Protein AF-A0A917WHZ2-F1 (afdb_monomer)

Structure (mmCIF, N/CA/C/O backbone):
data_AF-A0A917WHZ2-F1
#
_entry.id   AF-A0A917WHZ2-F1
#
loop_
_atom_site.group_PDB
_atom_site.id
_atom_site.type_symbol
_atom_site.label_atom_id
_atom_site.label_alt_id
_atom_site.label_comp_id
_atom_site.label_asym_id
_atom_site.label_entity_id
_atom_site.label_seq_id
_atom_site.pdbx_PDB_ins_code
_atom_site.Cartn_x
_atom_site.Cartn_y
_atom_site.Cartn_z
_atom_site.occupancy
_atom_site.B_iso_or_equiv
_atom_site.auth_seq_id
_atom_site.auth_comp_id
_atom_site.auth_asym_id
_atom_site.auth_atom_id
_atom_site.pdbx_PDB_model_num
ATOM 1 N N . MET A 1 1 ? -5.245 7.314 -7.587 1.00 77.56 1 MET A N 1
ATOM 2 C CA . MET A 1 1 ? -4.951 5.884 -7.803 1.00 77.56 1 MET A CA 1
ATOM 3 C C . MET A 1 1 ? -3.458 5.574 -7.792 1.00 77.56 1 MET A C 1
ATOM 5 O O . MET A 1 1 ? -3.055 5.012 -6.792 1.00 77.56 1 MET A O 1
ATOM 9 N N . ILE A 1 2 ? -2.623 5.964 -8.772 1.00 93.56 2 ILE A N 1
ATOM 10 C CA . ILE A 1 2 ? -1.147 5.827 -8.669 1.00 93.56 2 ILE A CA 1
ATOM 11 C C . ILE A 1 2 ? -0.449 7.137 -9.050 1.00 93.56 2 ILE A C 1
ATOM 13 O O . ILE A 1 2 ? -0.748 7.723 -10.092 1.00 93.56 2 ILE A O 1
ATOM 17 N N . ASP A 1 3 ? 0.463 7.590 -8.198 1.00 95.00 3 ASP A N 1
ATOM 18 C CA . ASP A 1 3 ? 1.400 8.678 -8.440 1.00 95.00 3 ASP A CA 1
ATOM 19 C C . ASP A 1 3 ? 2.674 8.137 -9.086 1.00 95.00 3 ASP A C 1
ATOM 21 O O . ASP A 1 3 ? 3.581 7.654 -8.413 1.00 95.00 3 ASP A O 1
ATOM 25 N N . TRP A 1 4 ? 2.729 8.176 -10.412 1.00 94.25 4 TRP A N 1
ATOM 26 C CA . TRP A 1 4 ? 3.874 7.647 -11.148 1.00 94.25 4 TRP A CA 1
ATOM 27 C C . TRP A 1 4 ? 5.117 8.531 -11.064 1.00 94.25 4 TRP A C 1
ATOM 29 O O . TRP A 1 4 ? 6.201 8.038 -11.368 1.00 94.25 4 TRP A O 1
ATOM 39 N N . ASP A 1 5 ? 4.980 9.790 -10.648 1.00 94.50 5 ASP A N 1
ATOM 40 C CA . ASP A 1 5 ? 6.128 10.680 -10.485 1.00 94.50 5 ASP A CA 1
ATOM 41 C C . ASP A 1 5 ? 6.969 10.217 -9.286 1.00 94.50 5 ASP A C 1
ATOM 43 O O . ASP A 1 5 ? 8.180 10.065 -9.418 1.00 94.50 5 ASP A O 1
ATOM 47 N N . ILE A 1 6 ? 6.323 9.820 -8.179 1.00 93.38 6 ILE A N 1
ATOM 48 C CA . ILE A 1 6 ? 6.988 9.192 -7.018 1.00 93.38 6 ILE A CA 1
ATOM 49 C C . ILE A 1 6 ? 7.745 7.922 -7.433 1.00 93.38 6 ILE A C 1
ATOM 51 O O . ILE A 1 6 ? 8.882 7.693 -7.026 1.00 93.38 6 ILE A O 1
ATOM 55 N N . VAL A 1 7 ? 7.130 7.093 -8.278 1.00 92.94 7 VAL A N 1
ATOM 56 C CA . VAL A 1 7 ? 7.737 5.844 -8.763 1.00 92.94 7 VAL A CA 1
ATOM 57 C C . VAL A 1 7 ? 8.945 6.127 -9.660 1.00 92.94 7 VAL A C 1
ATOM 59 O O . VAL A 1 7 ? 9.955 5.427 -9.578 1.00 92.94 7 VAL A O 1
ATOM 62 N N . ALA A 1 8 ? 8.859 7.154 -10.509 1.00 92.38 8 ALA A N 1
ATOM 63 C CA . ALA A 1 8 ? 9.960 7.584 -11.364 1.00 92.38 8 ALA A CA 1
ATOM 64 C C . ALA A 1 8 ? 11.123 8.166 -10.546 1.00 92.38 8 ALA A C 1
ATOM 66 O O . ALA A 1 8 ? 12.281 7.866 -10.837 1.00 92.38 8 ALA A O 1
ATOM 67 N N . GLU A 1 9 ? 10.829 8.944 -9.503 1.00 93.38 9 GLU A N 1
ATOM 68 C CA . GLU A 1 9 ? 11.830 9.448 -8.558 1.00 93.38 9 GLU A CA 1
ATOM 69 C C . GLU A 1 9 ? 12.523 8.303 -7.813 1.00 93.38 9 GLU A C 1
ATOM 71 O O . GLU A 1 9 ? 13.752 8.281 -7.731 1.00 93.38 9 GLU A O 1
ATOM 76 N N . LEU A 1 10 ? 11.759 7.312 -7.339 1.00 92.44 10 LEU A N 1
ATOM 77 C CA . LEU A 1 10 ? 12.310 6.125 -6.688 1.00 92.44 10 LEU A CA 1
ATOM 78 C C . LEU A 1 10 ? 13.229 5.345 -7.638 1.00 92.44 10 LEU A C 1
ATOM 80 O O . LEU A 1 10 ? 14.359 5.033 -7.268 1.00 92.44 10 LEU A O 1
ATOM 84 N N . MET A 1 11 ? 12.792 5.107 -8.879 1.00 91.94 11 MET A N 1
ATOM 85 C CA . MET A 1 11 ? 13.602 4.463 -9.920 1.00 91.94 11 MET A CA 1
ATOM 86 C C . MET A 1 11 ? 14.895 5.235 -10.210 1.00 91.94 11 MET A C 1
ATOM 88 O O . MET A 1 11 ? 15.955 4.629 -10.354 1.00 91.94 11 MET A O 1
ATOM 92 N N . ALA A 1 12 ? 14.829 6.566 -10.288 1.00 92.50 12 ALA A N 1
ATOM 93 C CA . ALA A 1 12 ? 16.004 7.405 -10.508 1.00 92.50 12 ALA A CA 1
ATOM 94 C C . ALA A 1 12 ? 16.985 7.360 -9.324 1.00 92.50 12 ALA A C 1
ATOM 96 O O . ALA A 1 12 ? 18.191 7.490 -9.529 1.00 92.50 12 ALA A O 1
ATOM 97 N N . ALA A 1 13 ? 16.476 7.174 -8.103 1.00 93.06 13 ALA A N 1
ATOM 98 C CA . ALA A 1 13 ? 17.280 7.117 -6.889 1.00 93.06 13 ALA A CA 1
ATOM 99 C C . ALA A 1 13 ? 17.972 5.761 -6.684 1.00 93.06 13 ALA A C 1
ATOM 101 O O . ALA A 1 13 ? 19.143 5.739 -6.305 1.00 93.06 13 ALA A O 1
ATOM 102 N N . VAL A 1 14 ? 17.267 4.645 -6.908 1.00 92.62 14 VAL A N 1
ATOM 103 C CA . VAL A 1 14 ? 17.802 3.296 -6.635 1.00 92.62 14 VAL A CA 1
ATOM 104 C C . VAL A 1 14 ? 18.394 2.622 -7.868 1.00 92.62 14 VAL A C 1
ATOM 106 O O . VAL A 1 14 ? 19.312 1.829 -7.724 1.00 92.62 14 VAL A O 1
ATOM 109 N N . GLY A 1 15 ? 17.928 2.971 -9.070 1.00 91.69 15 GLY A N 1
ATOM 110 C CA . GLY A 1 15 ? 18.355 2.355 -10.324 1.00 91.69 15 GLY A CA 1
ATOM 111 C C . GLY A 1 15 ? 17.568 1.089 -10.706 1.00 91.69 15 GLY A C 1
ATOM 112 O O . GLY A 1 15 ? 16.856 0.502 -9.891 1.00 91.69 15 GLY A O 1
ATOM 113 N N . PRO A 1 16 ? 17.670 0.648 -11.976 1.00 87.19 16 PRO A N 1
ATOM 114 C CA . PRO A 1 16 ? 16.884 -0.467 -12.512 1.00 87.19 16 PRO A CA 1
ATOM 115 C C . PRO A 1 16 ? 17.174 -1.822 -11.860 1.00 87.19 16 PRO A C 1
ATOM 117 O O . PRO A 1 16 ? 16.274 -2.660 -11.799 1.00 87.19 16 PRO A O 1
ATOM 120 N N . ALA A 1 17 ? 18.409 -2.061 -11.405 1.00 86.88 17 ALA A N 1
ATOM 121 C CA . ALA A 1 17 ? 18.791 -3.351 -10.834 1.00 86.88 17 ALA A CA 1
ATOM 122 C C . ALA A 1 17 ? 18.154 -3.557 -9.450 1.00 86.88 17 ALA A C 1
ATOM 124 O O . ALA A 1 17 ? 17.664 -4.644 -9.150 1.00 86.88 17 ALA A O 1
ATOM 125 N N . GLU A 1 18 ? 18.092 -2.494 -8.653 1.00 91.81 18 GLU A N 1
ATOM 126 C CA . GLU A 1 18 ? 17.560 -2.481 -7.295 1.00 91.81 18 GLU A CA 1
ATOM 127 C C . GLU A 1 18 ? 16.034 -2.305 -7.272 1.00 91.81 18 GLU A C 1
ATOM 129 O O . GLU A 1 18 ? 15.357 -2.867 -6.409 1.00 91.81 18 GLU A O 1
ATOM 134 N N . MET A 1 19 ? 15.459 -1.578 -8.238 1.00 91.62 19 MET A N 1
ATOM 135 C CA . MET A 1 19 ? 14.022 -1.269 -8.266 1.00 91.62 19 MET A CA 1
ATOM 136 C C . MET A 1 19 ? 13.136 -2.524 -8.246 1.00 91.62 19 MET A C 1
ATOM 138 O O . MET A 1 19 ? 12.072 -2.527 -7.630 1.00 91.62 19 MET A O 1
ATOM 142 N N . ALA A 1 20 ? 13.576 -3.603 -8.896 1.00 90.31 20 ALA A N 1
ATOM 143 C CA . ALA A 1 20 ? 12.851 -4.870 -8.946 1.00 90.31 20 ALA A CA 1
ATOM 144 C C . ALA A 1 20 ? 12.634 -5.478 -7.555 1.00 90.31 20 ALA A C 1
ATOM 146 O O . ALA A 1 20 ? 11.527 -5.899 -7.211 1.00 90.31 20 ALA A O 1
ATOM 147 N N . GLU A 1 21 ? 13.697 -5.506 -6.754 1.00 90.56 21 GLU A N 1
ATOM 148 C CA . GLU A 1 21 ? 13.665 -6.017 -5.388 1.00 90.56 21 GLU A CA 1
ATOM 149 C C . GLU A 1 21 ? 12.849 -5.090 -4.488 1.00 90.56 21 GLU A C 1
ATOM 151 O O . GLU A 1 21 ? 11.992 -5.566 -3.745 1.00 90.56 21 GLU A O 1
ATOM 156 N N . VAL A 1 22 ? 13.039 -3.773 -4.626 1.00 91.44 22 VAL A N 1
ATOM 157 C CA . VAL A 1 22 ? 12.298 -2.761 -3.860 1.00 91.44 22 VAL A CA 1
ATOM 158 C C . VAL A 1 22 ? 10.792 -2.896 -4.080 1.00 91.44 22 VAL A C 1
ATOM 160 O O . VAL A 1 22 ? 10.042 -2.944 -3.109 1.00 91.44 22 VAL A O 1
ATOM 163 N N . VAL A 1 23 ? 10.340 -2.997 -5.333 1.00 91.38 23 VAL A N 1
ATOM 164 C CA . VAL A 1 23 ? 8.917 -3.185 -5.652 1.00 91.38 23 VAL A CA 1
ATOM 165 C C . VAL A 1 23 ? 8.392 -4.498 -5.077 1.00 91.38 23 VAL A C 1
ATOM 167 O O . VAL A 1 23 ? 7.338 -4.495 -4.444 1.00 91.38 23 VAL A O 1
ATOM 170 N N . THR A 1 24 ? 9.122 -5.599 -5.265 1.00 90.50 24 THR A N 1
ATOM 171 C CA . THR A 1 24 ? 8.683 -6.931 -4.816 1.00 90.50 24 THR A CA 1
ATOM 172 C C . THR A 1 24 ? 8.527 -6.978 -3.300 1.00 90.50 24 THR A C 1
ATOM 174 O O . THR A 1 24 ? 7.445 -7.280 -2.804 1.00 90.50 24 THR A O 1
ATOM 177 N N . LEU A 1 25 ? 9.585 -6.615 -2.566 1.00 91.56 25 LEU A N 1
ATOM 178 C CA . LEU A 1 25 ? 9.596 -6.651 -1.105 1.00 91.56 25 LEU A CA 1
ATOM 179 C C . LEU A 1 25 ? 8.500 -5.757 -0.529 1.00 91.56 25 LEU A C 1
ATOM 181 O O . LEU A 1 25 ? 7.765 -6.147 0.373 1.00 91.56 25 LEU A O 1
ATOM 185 N N . PHE A 1 26 ? 8.351 -4.567 -1.101 1.00 91.88 26 PHE A N 1
ATOM 186 C CA . PHE A 1 26 ? 7.345 -3.624 -0.659 1.00 91.88 26 PHE A CA 1
ATOM 187 C C . PHE A 1 26 ? 5.914 -4.143 -0.877 1.00 91.88 26 PHE A C 1
ATOM 189 O O . PHE A 1 26 ? 5.055 -3.985 -0.000 1.00 91.88 26 PHE A O 1
ATOM 196 N N . LEU A 1 27 ? 5.633 -4.721 -2.052 1.00 92.94 27 LEU A N 1
ATOM 197 C CA . LEU A 1 27 ? 4.319 -5.284 -2.346 1.00 92.94 27 LEU A CA 1
ATOM 198 C C . LEU A 1 27 ? 4.020 -6.457 -1.413 1.00 92.94 27 LEU A C 1
ATOM 200 O O . LEU A 1 27 ? 2.941 -6.459 -0.830 1.00 92.94 27 LEU A O 1
ATOM 204 N N . ASP A 1 28 ? 4.977 -7.363 -1.199 1.00 93.94 28 ASP A N 1
ATOM 205 C CA . ASP A 1 28 ? 4.837 -8.511 -0.296 1.00 93.94 28 ASP A CA 1
ATOM 206 C C . ASP A 1 28 ? 4.568 -8.088 1.158 1.00 93.94 28 ASP A C 1
ATOM 208 O O . ASP A 1 28 ? 3.652 -8.614 1.806 1.00 93.94 28 ASP A O 1
ATOM 212 N N . ASP A 1 29 ? 5.316 -7.102 1.660 1.00 94.56 29 ASP A N 1
ATOM 213 C CA . ASP A 1 29 ? 5.156 -6.564 3.014 1.00 94.56 29 ASP A CA 1
ATOM 214 C C . ASP A 1 29 ? 3.796 -5.878 3.184 1.00 94.56 29 ASP A C 1
ATOM 216 O O . ASP A 1 29 ? 3.078 -6.107 4.165 1.00 94.56 29 ASP A O 1
ATOM 220 N N . THR A 1 30 ? 3.392 -5.071 2.200 1.00 95.19 30 THR A N 1
ATOM 221 C CA . THR A 1 30 ? 2.098 -4.379 2.244 1.00 95.19 30 THR A CA 1
ATOM 222 C C . THR A 1 30 ? 0.941 -5.371 2.110 1.00 95.19 30 THR A C 1
ATOM 224 O O . THR A 1 30 ? -0.048 -5.265 2.836 1.00 95.19 30 THR A O 1
ATOM 227 N N . ASP A 1 31 ? 1.078 -6.383 1.252 1.00 95.69 31 ASP A N 1
ATOM 228 C CA . ASP A 1 31 ? 0.136 -7.491 1.101 1.00 95.69 31 ASP A CA 1
ATOM 229 C C . ASP A 1 31 ? -0.051 -8.229 2.440 1.00 95.69 31 ASP A C 1
ATOM 231 O O . ASP A 1 31 ? -1.177 -8.536 2.847 1.00 95.69 31 ASP A O 1
ATOM 235 N N . ALA A 1 32 ? 1.043 -8.501 3.158 1.00 95.94 32 ALA A N 1
ATOM 236 C CA . ALA A 1 32 ? 1.001 -9.129 4.475 1.00 95.94 32 ALA A CA 1
ATOM 237 C C . ALA A 1 32 ? 0.314 -8.238 5.519 1.00 95.94 32 ALA A C 1
ATOM 239 O O . ALA A 1 32 ? -0.563 -8.721 6.242 1.00 95.94 32 ALA A O 1
ATOM 240 N N . ALA A 1 33 ? 0.643 -6.946 5.556 1.00 96.06 33 ALA A N 1
ATOM 241 C CA . ALA A 1 33 ? 0.036 -5.989 6.476 1.00 96.06 33 ALA A CA 1
ATOM 242 C C . ALA A 1 33 ? -1.476 -5.821 6.233 1.00 96.06 33 ALA A C 1
ATOM 244 O O . ALA A 1 33 ? -2.262 -5.844 7.179 1.00 96.06 33 ALA A O 1
ATOM 245 N N . VAL A 1 34 ? -1.918 -5.740 4.973 1.00 96.81 34 VAL A N 1
ATOM 246 C CA . VAL A 1 34 ? -3.348 -5.636 4.625 1.00 96.81 34 VAL A CA 1
ATOM 247 C C . VAL A 1 34 ? -4.114 -6.920 4.965 1.00 96.81 34 VAL A C 1
ATOM 249 O O . VAL A 1 34 ? -5.265 -6.854 5.410 1.00 96.81 34 VAL A O 1
ATOM 252 N N . ARG A 1 35 ? -3.492 -8.097 4.800 1.00 95.69 35 ARG A N 1
ATOM 253 C CA . ARG A 1 35 ? -4.078 -9.375 5.246 1.00 95.69 35 ARG A CA 1
ATOM 254 C C . ARG A 1 35 ? -4.216 -9.446 6.765 1.00 95.69 35 ARG A C 1
ATOM 256 O O . ARG A 1 35 ? -5.225 -9.957 7.247 1.00 95.69 35 ARG A O 1
ATOM 263 N N . ALA A 1 36 ? -3.222 -8.947 7.496 1.00 94.75 36 ALA A N 1
ATOM 264 C CA . ALA A 1 36 ? -3.206 -8.946 8.955 1.00 94.75 36 ALA A CA 1
ATOM 265 C C . ALA A 1 36 ? -4.114 -7.872 9.577 1.00 94.75 36 ALA A C 1
ATOM 267 O O . ALA A 1 36 ? -4.462 -8.002 10.748 1.00 94.75 36 ALA A O 1
ATOM 268 N N . LEU A 1 37 ? -4.519 -6.855 8.802 1.00 95.00 37 LEU A N 1
ATOM 269 C CA . LEU A 1 37 ? -5.333 -5.734 9.270 1.00 95.00 37 LEU A CA 1
ATOM 270 C C . LEU A 1 37 ? -6.595 -6.211 10.003 1.00 95.00 37 LEU A C 1
ATOM 272 O O . LEU A 1 37 ? -7.445 -6.891 9.412 1.00 95.00 37 LEU A O 1
ATOM 276 N N . ALA A 1 38 ? -6.726 -5.826 11.271 1.00 92.81 38 ALA A N 1
ATOM 277 C CA . ALA A 1 38 ? -7.812 -6.245 12.154 1.00 92.81 38 ALA A CA 1
ATOM 278 C C . ALA A 1 38 ? -8.325 -5.078 13.019 1.00 92.81 38 ALA A C 1
ATOM 280 O O . ALA A 1 38 ? -7.562 -4.169 13.344 1.00 92.81 38 ALA A O 1
ATOM 281 N N . PRO A 1 39 ? -9.614 -5.076 13.416 1.00 88.31 39 PRO A N 1
ATOM 282 C CA . PRO A 1 39 ? -10.191 -4.011 14.231 1.00 88.31 39 PRO A CA 1
ATOM 283 C C . PRO A 1 39 ? -9.852 -4.226 15.714 1.00 88.31 39 PRO A C 1
ATOM 285 O O . PRO A 1 39 ? -10.724 -4.541 16.526 1.00 88.31 39 PRO A O 1
ATOM 288 N N . ASP A 1 40 ? -8.572 -4.111 16.057 1.00 89.00 40 ASP A N 1
ATOM 289 C CA . ASP A 1 40 ? -8.049 -4.275 17.413 1.00 89.00 40 ASP A CA 1
ATOM 290 C C . ASP A 1 40 ? -7.478 -2.961 17.983 1.00 89.00 40 ASP A C 1
ATOM 292 O O . ASP A 1 40 ? -7.715 -1.872 17.457 1.00 89.00 40 ASP A O 1
ATOM 296 N N . ARG A 1 41 ? -6.776 -3.050 19.120 1.00 80.56 41 ARG A N 1
ATOM 297 C CA . ARG A 1 41 ? -6.239 -1.877 19.831 1.00 80.56 41 ARG A CA 1
ATOM 298 C C . ARG A 1 41 ? -5.111 -1.181 19.071 1.00 80.56 41 ARG A C 1
ATOM 300 O O . ARG A 1 41 ? -4.875 -0.005 19.325 1.00 80.56 41 ARG A O 1
ATOM 307 N N . ASP A 1 42 ? -4.464 -1.884 18.150 1.00 92.56 42 ASP A N 1
ATOM 308 C CA . ASP A 1 42 ? -3.318 -1.391 17.393 1.00 92.56 42 ASP A CA 1
ATOM 309 C C . ASP A 1 42 ? -3.730 -0.915 15.994 1.00 92.56 42 ASP A C 1
ATOM 311 O O . ASP A 1 42 ? -2.871 -0.575 15.182 1.00 92.56 42 ASP A O 1
ATOM 315 N N . LEU A 1 43 ? -5.036 -0.848 15.700 1.00 94.75 43 LEU A N 1
ATOM 316 C CA . LEU A 1 43 ? -5.559 -0.447 14.395 1.00 94.75 43 LEU A CA 1
ATOM 317 C C . LEU A 1 43 ? -4.997 0.904 13.922 1.00 94.75 43 LEU A C 1
ATOM 319 O O . LEU A 1 43 ? -4.650 1.035 12.753 1.00 94.75 43 LEU A O 1
ATOM 323 N N . GLU A 1 44 ? -4.858 1.896 14.807 1.00 96.12 44 GLU A N 1
ATOM 324 C CA . GLU A 1 44 ? -4.230 3.182 14.461 1.00 96.12 44 GLU A CA 1
ATOM 325 C C . GLU A 1 44 ? -2.791 2.990 13.956 1.00 96.12 44 GLU A C 1
ATOM 327 O O . GLU A 1 44 ? -2.434 3.508 12.901 1.00 96.12 44 GLU A O 1
ATOM 332 N N . ALA A 1 45 ? -1.982 2.189 14.656 1.00 95.50 45 ALA A N 1
ATOM 333 C CA . ALA A 1 45 ? -0.601 1.910 14.270 1.00 95.50 45 ALA A CA 1
ATOM 334 C C . ALA A 1 45 ? -0.515 1.082 12.975 1.00 95.50 45 ALA A C 1
ATOM 336 O O . ALA A 1 45 ? 0.336 1.349 12.124 1.00 95.50 45 ALA A O 1
ATOM 337 N N . GLN A 1 46 ? -1.422 0.118 12.788 1.00 96.12 46 GLN A N 1
ATOM 338 C CA . GLN A 1 46 ? -1.532 -0.655 11.547 1.00 96.12 46 GLN A CA 1
ATOM 339 C C . GLN A 1 46 ? -1.847 0.265 10.356 1.00 96.12 46 GLN A C 1
ATOM 341 O O . GLN A 1 46 ? -1.218 0.165 9.302 1.00 96.12 46 GLN A O 1
ATOM 346 N N . LEU A 1 47 ? -2.774 1.210 10.530 1.00 97.50 47 LEU A N 1
ATOM 347 C CA . LEU A 1 47 ? -3.139 2.188 9.503 1.00 97.50 47 LEU A CA 1
ATOM 348 C C . LEU A 1 47 ? -2.026 3.207 9.251 1.00 97.50 47 LEU A C 1
ATOM 350 O O . LEU A 1 47 ? -1.795 3.566 8.099 1.00 97.50 47 LEU A O 1
ATOM 354 N N . HIS A 1 48 ? -1.298 3.623 10.289 1.00 96.81 48 HIS A N 1
ATOM 355 C CA . HIS A 1 48 ? -0.121 4.480 10.156 1.00 96.81 48 HIS A CA 1
ATOM 356 C C . HIS A 1 48 ? 0.957 3.830 9.284 1.00 96.81 48 HIS A C 1
ATOM 358 O O . HIS A 1 48 ? 1.501 4.471 8.381 1.00 96.81 48 HIS A O 1
ATOM 364 N N . TYR A 1 49 ? 1.235 2.546 9.522 1.00 95.88 49 TYR A N 1
ATOM 365 C CA . TYR A 1 49 ? 2.160 1.771 8.701 1.00 95.88 49 TYR A CA 1
ATOM 366 C C . TYR A 1 49 ? 1.683 1.706 7.243 1.00 95.88 49 TYR A C 1
ATOM 368 O O . TYR A 1 49 ? 2.422 2.095 6.341 1.00 95.88 49 TYR A O 1
ATOM 376 N N . LEU A 1 50 ? 0.423 1.317 7.009 1.00 96.81 50 LEU A N 1
ATOM 377 C CA . LEU A 1 50 ? -0.152 1.225 5.660 1.00 96.81 50 LEU A CA 1
ATOM 378 C C . LEU A 1 50 ? -0.175 2.575 4.925 1.00 96.81 50 LEU A C 1
ATOM 380 O O . LEU A 1 50 ? 0.039 2.618 3.714 1.00 96.81 50 LEU A O 1
ATOM 384 N N . LYS A 1 51 ? -0.379 3.681 5.646 1.00 96.38 51 LYS A N 1
ATOM 385 C CA . LYS A 1 51 ? -0.269 5.050 5.125 1.00 96.38 51 LYS A CA 1
ATOM 386 C C . LYS A 1 51 ? 1.159 5.361 4.664 1.00 96.38 51 LYS A C 1
ATOM 388 O O . LYS A 1 51 ? 1.352 5.898 3.571 1.00 96.38 51 LYS A O 1
ATOM 393 N N . GLY A 1 52 ? 2.156 5.015 5.481 1.00 94.44 52 GLY A N 1
ATOM 394 C CA . GLY A 1 52 ? 3.572 5.150 5.133 1.00 94.44 52 GLY A CA 1
ATOM 395 C C . GLY A 1 52 ? 3.906 4.366 3.868 1.00 94.44 52 GLY A C 1
ATOM 396 O O . GLY A 1 52 ? 4.418 4.940 2.909 1.00 94.44 52 GLY A O 1
ATOM 397 N N . SER A 1 53 ? 3.483 3.102 3.820 1.00 92.50 53 SER A N 1
ATOM 398 C CA . SER A 1 53 ? 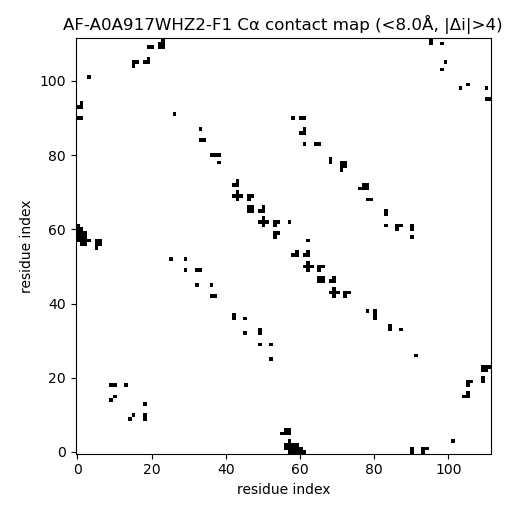3.589 2.262 2.631 1.00 92.50 53 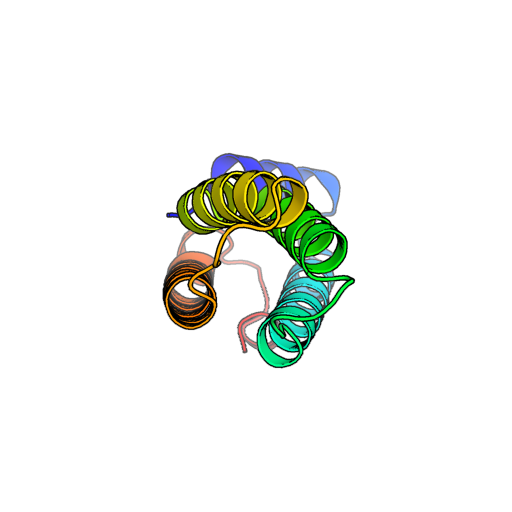SER A CA 1
ATOM 399 C C . SER A 1 53 ? 2.951 2.944 1.409 1.00 92.50 53 SER A C 1
ATOM 401 O O . SER A 1 53 ? 3.615 3.190 0.399 1.00 92.50 53 SER A O 1
ATOM 403 N N . ALA A 1 54 ? 1.677 3.326 1.490 1.00 94.31 54 ALA A N 1
ATOM 404 C CA . ALA A 1 54 ? 0.967 3.942 0.370 1.00 94.31 54 ALA A CA 1
ATOM 405 C C . ALA A 1 54 ? 1.673 5.197 -0.176 1.00 94.31 54 ALA A C 1
ATOM 407 O O . ALA A 1 54 ? 1.639 5.442 -1.382 1.00 94.31 54 ALA A O 1
ATOM 408 N N . THR A 1 55 ? 2.343 5.959 0.692 1.00 92.56 55 THR A N 1
ATOM 409 C CA . THR A 1 55 ? 3.136 7.134 0.306 1.00 92.56 55 THR A CA 1
ATOM 410 C C . THR A 1 55 ? 4.331 6.747 -0.565 1.00 92.56 55 THR A C 1
ATOM 412 O O . THR A 1 55 ? 4.539 7.358 -1.610 1.00 92.56 55 THR A O 1
ATOM 415 N N . THR A 1 56 ? 5.086 5.714 -0.181 1.00 88.62 56 THR A N 1
ATOM 416 C CA . THR A 1 56 ? 6.315 5.295 -0.876 1.00 88.62 56 THR A CA 1
ATOM 417 C C . THR A 1 56 ? 6.070 4.829 -2.311 1.00 88.62 56 THR A C 1
ATOM 419 O O . THR A 1 56 ? 6.880 5.121 -3.182 1.00 88.62 56 THR A O 1
ATOM 422 N N . MET A 1 57 ? 4.955 4.140 -2.577 1.00 90.88 57 MET A N 1
ATOM 423 C CA . MET A 1 57 ? 4.614 3.654 -3.928 1.00 90.88 57 MET A CA 1
ATOM 424 C C . MET A 1 57 ? 3.580 4.519 -4.656 1.00 90.88 57 MET A C 1
ATOM 426 O O . MET A 1 57 ? 3.077 4.144 -5.717 1.00 90.88 57 MET A O 1
ATOM 430 N N . GLY A 1 58 ? 3.229 5.675 -4.091 1.00 94.00 58 GLY A N 1
ATOM 431 C CA . GLY A 1 58 ? 2.306 6.609 -4.722 1.00 94.00 58 GLY A CA 1
ATOM 432 C C . GLY A 1 58 ? 0.858 6.118 -4.804 1.00 94.00 58 GLY A C 1
ATOM 433 O O . GLY A 1 58 ? 0.120 6.548 -5.689 1.00 94.00 58 GLY A O 1
ATOM 434 N N . PHE A 1 59 ? 0.397 5.237 -3.915 1.00 96.19 59 PHE A N 1
ATOM 435 C CA . PHE A 1 59 ? -0.978 4.715 -3.919 1.00 96.19 59 PHE A CA 1
ATOM 436 C C . PHE A 1 59 ? -1.970 5.756 -3.375 1.00 96.19 59 PHE A C 1
ATOM 438 O O . PHE A 1 59 ? -2.576 5.549 -2.328 1.00 96.19 59 PHE A O 1
ATOM 445 N N . ARG A 1 60 ? -2.143 6.889 -4.074 1.00 95.56 60 ARG A N 1
ATOM 446 C CA . ARG A 1 60 ? -2.859 8.090 -3.585 1.00 95.56 60 ARG A CA 1
ATOM 447 C C . ARG A 1 60 ? -4.223 7.790 -2.948 1.00 95.56 60 ARG A C 1
ATOM 449 O O . ARG A 1 60 ? -4.501 8.250 -1.851 1.00 95.56 60 ARG A O 1
ATOM 456 N N . ASP A 1 61 ? -5.046 6.958 -3.586 1.00 95.00 61 ASP A N 1
ATOM 457 C CA . ASP A 1 61 ? -6.398 6.684 -3.070 1.00 95.00 61 ASP A CA 1
ATOM 458 C C . ASP A 1 61 ? -6.350 5.798 -1.815 1.00 95.00 61 ASP A C 1
ATOM 460 O O . ASP A 1 61 ? -7.177 5.922 -0.911 1.00 95.00 61 ASP A O 1
ATOM 464 N N . PHE A 1 62 ? -5.370 4.893 -1.746 1.00 97.38 62 PHE A N 1
ATOM 465 C CA . PHE A 1 62 ? -5.140 4.068 -0.567 1.00 97.38 62 PHE A CA 1
ATOM 466 C C . PHE A 1 62 ? -4.528 4.890 0.573 1.00 97.38 62 PHE A C 1
ATOM 468 O O . PHE A 1 62 ? -4.924 4.710 1.722 1.00 97.38 62 PHE A O 1
ATOM 475 N N . LEU A 1 63 ? -3.642 5.839 0.256 1.00 97.06 63 LEU A N 1
ATOM 476 C CA . LEU A 1 63 ? -3.071 6.806 1.191 1.00 97.06 63 LEU A CA 1
ATOM 477 C C . LEU A 1 63 ? -4.163 7.650 1.861 1.00 97.06 63 LEU A C 1
ATOM 479 O O . LEU A 1 63 ? -4.205 7.735 3.091 1.00 97.06 63 LEU A O 1
ATOM 483 N N . ASP A 1 64 ? -5.068 8.230 1.073 1.00 96.81 64 ASP A N 1
ATOM 484 C CA . ASP A 1 64 ? -6.168 9.057 1.584 1.00 96.81 64 ASP A CA 1
ATOM 485 C C . ASP A 1 64 ? -7.107 8.247 2.488 1.00 96.81 64 ASP A C 1
ATOM 487 O O . ASP A 1 64 ? -7.531 8.708 3.558 1.00 96.81 64 ASP A O 1
ATOM 491 N N . LEU A 1 65 ? -7.398 7.005 2.088 1.00 97.38 65 LEU A N 1
ATOM 492 C CA . LEU A 1 65 ? -8.247 6.110 2.863 1.00 97.38 65 LEU A CA 1
ATOM 493 C C . LEU A 1 65 ? -7.575 5.679 4.175 1.00 97.38 65 LEU A C 1
ATOM 495 O O . LEU A 1 65 ? -8.225 5.727 5.218 1.00 97.38 65 LEU A O 1
ATOM 499 N N . CYS A 1 66 ? -6.284 5.330 4.151 1.00 97.56 66 CYS A N 1
ATOM 500 C CA . CYS A 1 66 ? -5.514 5.019 5.360 1.00 97.56 66 CYS A CA 1
ATOM 501 C C . CYS A 1 66 ? -5.444 6.223 6.301 1.00 97.56 66 CYS A C 1
ATOM 503 O O . CYS A 1 66 ? -5.660 6.063 7.496 1.00 97.56 66 CYS A O 1
ATOM 505 N N . SER A 1 67 ? -5.226 7.430 5.771 1.00 97.12 67 SER A N 1
ATOM 506 C CA . SER A 1 67 ? -5.171 8.667 6.564 1.00 97.12 67 SER A CA 1
ATOM 507 C C . SER A 1 67 ? -6.508 8.960 7.252 1.00 97.12 67 SER A C 1
ATOM 509 O O . SER A 1 67 ? -6.559 9.282 8.438 1.00 97.12 67 SER A O 1
ATOM 511 N N . THR A 1 68 ? -7.618 8.800 6.526 1.00 97.56 68 THR A N 1
ATOM 512 C CA . THR A 1 68 ? -8.966 8.984 7.087 1.00 97.56 68 THR A CA 1
ATOM 513 C C . THR A 1 68 ? -9.273 7.932 8.153 1.00 97.56 68 THR A C 1
ATOM 515 O O . THR A 1 68 ? -9.812 8.256 9.215 1.00 97.56 68 THR A O 1
ATOM 518 N N . ALA A 1 69 ? -8.925 6.675 7.879 1.00 97.12 69 ALA A N 1
ATOM 519 C CA . ALA A 1 69 ? -9.133 5.563 8.792 1.00 97.12 69 ALA A CA 1
ATOM 520 C C . ALA A 1 69 ? -8.279 5.691 10.062 1.00 97.12 69 ALA A C 1
ATOM 522 O O . ALA A 1 69 ? -8.777 5.408 11.146 1.00 97.12 69 ALA A O 1
ATOM 523 N N . GLU A 1 70 ? -7.030 6.148 9.952 1.00 97.56 70 GLU A N 1
ATOM 524 C CA . GLU A 1 70 ? -6.116 6.372 11.081 1.00 97.56 70 GLU A CA 1
ATOM 525 C C . GLU A 1 70 ? -6.716 7.396 12.059 1.00 97.56 70 GLU A C 1
ATOM 527 O O . GLU A 1 70 ? -6.832 7.126 13.253 1.00 97.56 70 GLU A O 1
ATOM 532 N N . ILE A 1 71 ? -7.223 8.524 11.545 1.00 96.62 71 ILE A N 1
ATOM 533 C CA . ILE A 1 71 ? -7.919 9.549 12.346 1.00 96.62 71 ILE A CA 1
ATOM 534 C C . ILE A 1 71 ? -9.244 9.021 12.925 1.00 96.62 71 ILE A C 1
ATOM 536 O O . ILE A 1 71 ? -9.722 9.465 13.972 1.00 96.62 71 ILE A O 1
ATOM 540 N N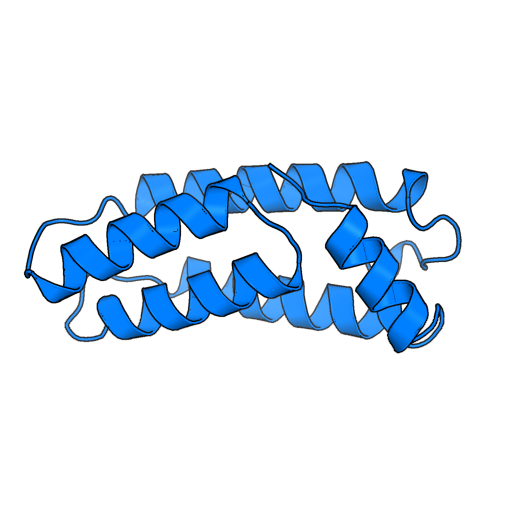 . ALA A 1 72 ? -9.924 8.110 12.230 1.00 95.75 72 ALA A N 1
ATOM 541 C CA . ALA A 1 72 ? -11.118 7.471 12.771 1.00 95.75 72 ALA A CA 1
ATOM 542 C C . ALA A 1 72 ? -10.766 6.538 13.940 1.00 95.75 72 ALA A C 1
ATOM 544 O O . ALA A 1 72 ? -11.396 6.646 14.996 1.00 95.75 72 ALA A O 1
ATOM 545 N N . ALA A 1 73 ? -9.737 5.705 13.776 1.00 95.56 73 ALA A N 1
ATOM 546 C CA . ALA A 1 73 ? -9.246 4.769 14.780 1.00 95.56 73 ALA A CA 1
ATOM 547 C C . ALA A 1 73 ? -8.744 5.484 16.044 1.00 95.56 73 ALA A C 1
ATOM 549 O O . ALA A 1 73 ? -9.138 5.092 17.143 1.00 95.56 73 ALA A O 1
ATOM 550 N N . SER A 1 74 ? -7.992 6.583 15.906 1.00 94.81 74 SER A N 1
ATOM 551 C CA . SER A 1 74 ? -7.492 7.364 17.053 1.00 94.81 74 SER A CA 1
ATOM 552 C C . SER A 1 74 ? -8.610 7.986 17.899 1.00 94.81 74 SER A C 1
ATOM 554 O O . SER A 1 74 ? -8.446 8.260 19.087 1.00 94.81 74 SER A O 1
ATOM 556 N N . HIS A 1 75 ? -9.791 8.178 17.306 1.00 95.00 75 HIS A N 1
ATOM 557 C CA . HIS A 1 75 ? -10.994 8.657 17.990 1.00 95.00 75 HIS A CA 1
ATOM 558 C C . HIS A 1 75 ? -11.923 7.514 18.444 1.00 95.00 75 HIS A C 1
ATOM 560 O O . HIS A 1 75 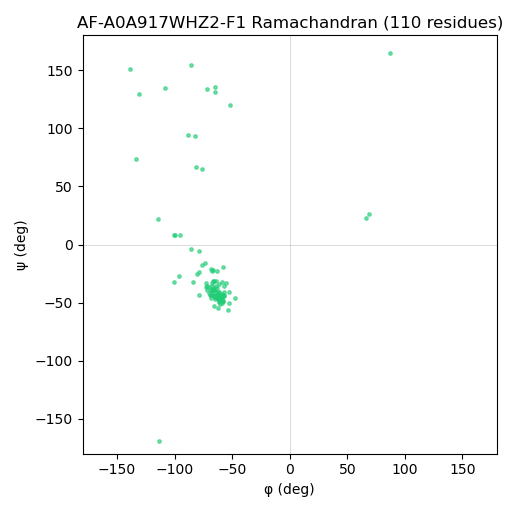? -13.059 7.773 18.844 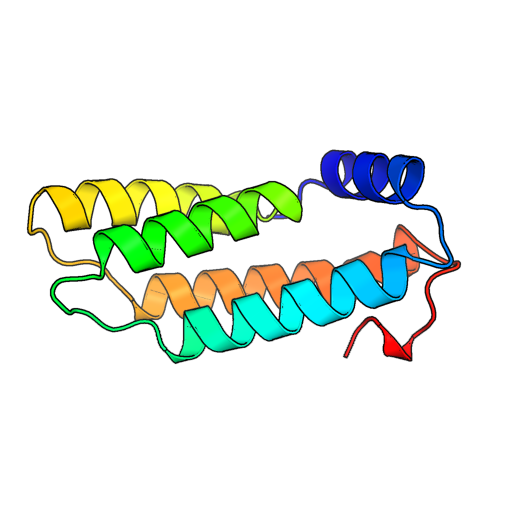1.00 95.00 75 HIS A O 1
ATOM 566 N N . GLY A 1 76 ? -11.491 6.252 18.342 1.00 92.62 76 GLY A N 1
ATOM 567 C CA . GLY A 1 76 ? -12.294 5.077 18.693 1.00 92.62 76 GLY A CA 1
ATOM 568 C C . GLY A 1 76 ? -13.516 4.863 17.793 1.00 92.62 76 GLY A C 1
ATOM 569 O O . GLY A 1 76 ? -14.492 4.240 18.216 1.00 92.62 76 GLY A O 1
ATOM 570 N N . ARG A 1 77 ? -13.510 5.410 16.570 1.00 94.19 77 ARG A N 1
ATOM 571 C CA . ARG A 1 77 ? -14.600 5.239 15.599 1.00 94.19 77 ARG A CA 1
ATOM 572 C C . ARG A 1 77 ? -14.410 3.958 14.794 1.00 94.19 77 ARG A C 1
ATOM 574 O O . ARG A 1 77 ? -13.297 3.483 14.599 1.00 94.19 77 ARG A O 1
ATOM 581 N N . VAL A 1 78 ? -15.524 3.425 14.295 1.00 92.88 78 VAL A N 1
ATOM 582 C CA . VAL A 1 78 ? -15.525 2.241 13.430 1.00 92.88 78 VAL A CA 1
ATOM 583 C C . VAL A 1 78 ? -14.818 2.563 12.114 1.00 92.88 78 VAL A C 1
ATOM 585 O O . VAL A 1 78 ? -15.124 3.565 11.468 1.00 92.88 78 VAL A O 1
ATOM 588 N N . VAL A 1 79 ? -13.897 1.686 11.722 1.00 96.50 79 VAL A N 1
ATOM 589 C CA . VAL A 1 79 ? -13.178 1.729 10.447 1.00 96.50 79 VAL A CA 1
ATOM 590 C C . VAL A 1 79 ? -13.678 0.597 9.561 1.00 96.50 79 VAL A C 1
ATOM 592 O O . VAL A 1 79 ? -13.797 -0.544 10.007 1.00 96.50 79 VAL A O 1
ATOM 595 N N . ASP A 1 80 ? -13.938 0.910 8.296 1.00 96.12 80 ASP A N 1
ATOM 596 C CA . ASP A 1 80 ? -14.293 -0.082 7.286 1.00 96.12 80 ASP A CA 1
ATOM 597 C C . ASP A 1 80 ? -13.024 -0.747 6.723 1.00 96.12 80 ASP A C 1
ATOM 599 O O . ASP A 1 80 ? -12.367 -0.247 5.805 1.00 96.12 80 ASP A O 1
ATOM 603 N N . ILE A 1 81 ? -12.654 -1.877 7.325 1.00 95.94 81 ILE A N 1
ATOM 604 C CA . ILE A 1 81 ? -11.473 -2.661 6.938 1.00 95.94 81 ILE A CA 1
ATOM 605 C C . ILE A 1 81 ? -11.647 -3.296 5.556 1.00 95.94 81 ILE A C 1
ATOM 607 O O . ILE A 1 81 ? -10.676 -3.416 4.805 1.00 95.94 81 ILE A O 1
ATOM 611 N N . ASP A 1 82 ? -12.867 -3.675 5.183 1.00 97.00 82 ASP A N 1
ATOM 612 C CA . ASP A 1 82 ? -13.117 -4.294 3.884 1.00 97.00 82 ASP A CA 1
ATOM 613 C C . ASP A 1 82 ? -12.994 -3.263 2.756 1.00 97.00 82 ASP A C 1
ATOM 615 O O . ASP A 1 82 ? -12.418 -3.565 1.706 1.00 97.00 82 ASP A O 1
ATOM 619 N N . ALA A 1 83 ? -13.408 -2.013 2.994 1.00 96.81 83 ALA A N 1
ATOM 620 C CA . ALA A 1 83 ? -13.142 -0.907 2.077 1.00 96.81 83 ALA A CA 1
ATOM 621 C C . ALA A 1 83 ? -11.636 -0.650 1.893 1.00 96.81 83 ALA A C 1
ATOM 623 O O . ALA A 1 83 ? -11.192 -0.440 0.759 1.00 96.81 83 ALA A O 1
ATOM 624 N N . LEU A 1 84 ? -10.840 -0.713 2.969 1.00 97.50 84 LEU A N 1
ATOM 625 C CA . LEU A 1 84 ? -9.375 -0.594 2.908 1.00 97.50 84 LEU A CA 1
ATOM 626 C C . LEU A 1 84 ? -8.749 -1.712 2.074 1.00 97.50 84 LEU A C 1
ATOM 628 O O . LEU A 1 84 ? -7.989 -1.431 1.145 1.00 97.50 84 LEU A O 1
ATOM 632 N N . ARG A 1 85 ? -9.123 -2.968 2.340 1.00 97.88 85 ARG A N 1
ATOM 633 C CA . ARG A 1 85 ? -8.656 -4.137 1.577 1.00 97.88 85 ARG A CA 1
ATOM 634 C C . ARG A 1 85 ? -9.021 -4.031 0.100 1.00 97.88 85 ARG A C 1
ATOM 636 O O . ARG A 1 85 ? -8.174 -4.248 -0.764 1.00 97.88 85 ARG A O 1
ATOM 643 N N . ALA A 1 86 ? -10.260 -3.646 -0.205 1.00 97.88 86 ALA A N 1
ATOM 644 C 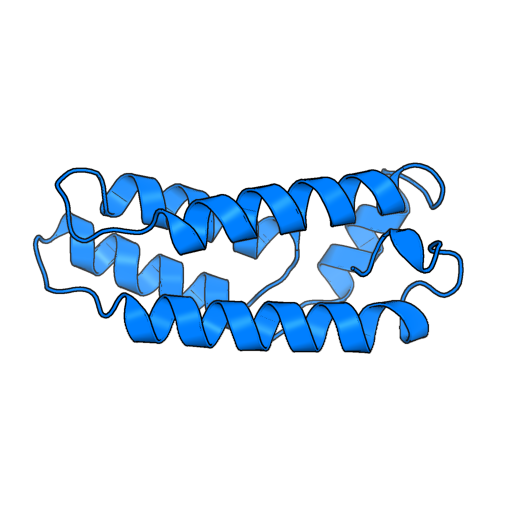CA . ALA A 1 86 ? -10.717 -3.474 -1.579 1.00 97.88 86 ALA A CA 1
ATOM 645 C C . ALA A 1 86 ? -9.988 -2.324 -2.295 1.00 97.88 86 ALA A C 1
ATOM 647 O O . ALA A 1 86 ? -9.672 -2.438 -3.480 1.00 97.88 86 ALA A O 1
ATOM 648 N N . CYS A 1 87 ? -9.718 -1.214 -1.600 1.00 97.75 87 CYS A N 1
ATOM 649 C CA . CYS A 1 87 ? -8.965 -0.088 -2.153 1.00 97.75 87 CYS A CA 1
ATOM 650 C C . CYS A 1 87 ? -7.512 -0.466 -2.457 1.00 97.75 87 CYS A C 1
ATOM 652 O O . CYS A 1 87 ? -7.014 -0.175 -3.550 1.00 97.75 87 CYS A O 1
ATOM 654 N N . TYR A 1 88 ? -6.863 -1.176 -1.533 1.00 97.56 88 TYR A N 1
ATOM 655 C CA . TYR A 1 88 ? -5.517 -1.689 -1.740 1.00 97.56 88 TYR A CA 1
ATOM 656 C C . TYR A 1 88 ? -5.454 -2.659 -2.922 1.00 97.56 88 TYR A C 1
ATOM 658 O O . TYR A 1 88 ? -4.634 -2.466 -3.813 1.00 97.56 88 TYR A O 1
ATOM 666 N N . ALA A 1 89 ? -6.366 -3.636 -2.998 1.00 96.94 89 ALA A N 1
ATOM 667 C CA . ALA A 1 89 ? -6.390 -4.608 -4.092 1.00 96.94 89 ALA A CA 1
ATOM 668 C C . ALA A 1 89 ? -6.497 -3.934 -5.473 1.00 96.94 89 ALA A C 1
ATOM 670 O O . ALA A 1 89 ? -5.791 -4.315 -6.407 1.00 96.94 89 ALA A O 1
ATOM 671 N N . ARG A 1 90 ? -7.328 -2.887 -5.599 1.00 97.31 90 ARG A N 1
ATOM 672 C CA . ARG A 1 90 ? -7.419 -2.089 -6.835 1.00 97.31 90 ARG A CA 1
ATOM 673 C C . ARG A 1 90 ? -6.144 -1.295 -7.113 1.00 97.31 90 ARG A C 1
ATOM 675 O O . ARG A 1 90 ? -5.700 -1.265 -8.255 1.00 97.31 90 ARG A O 1
ATOM 682 N N . SER A 1 91 ? -5.561 -0.670 -6.089 1.00 96.31 91 SER A N 1
ATOM 683 C CA . SER A 1 91 ? -4.306 0.087 -6.219 1.00 96.31 91 SER A CA 1
ATOM 684 C C . SER A 1 91 ? -3.156 -0.821 -6.665 1.00 96.31 91 SER A C 1
ATOM 686 O O . SER A 1 91 ? -2.479 -0.508 -7.639 1.00 96.31 91 SER A O 1
ATOM 688 N N . ARG A 1 92 ? -3.001 -1.992 -6.034 1.00 95.44 92 ARG A N 1
ATOM 689 C CA . ARG A 1 92 ? -2.011 -3.015 -6.399 1.00 95.44 92 ARG A CA 1
ATOM 690 C C . ARG A 1 92 ? -2.198 -3.480 -7.840 1.00 95.44 92 ARG A C 1
ATOM 692 O O . ARG A 1 92 ? -1.232 -3.498 -8.593 1.00 95.44 92 ARG A O 1
ATOM 699 N N . ALA A 1 93 ? -3.427 -3.815 -8.239 1.00 95.06 93 ALA A N 1
ATOM 700 C CA . ALA A 1 93 ? -3.714 -4.241 -9.608 1.00 95.06 93 ALA A CA 1
ATOM 701 C C . ALA A 1 93 ? -3.345 -3.155 -10.634 1.00 95.06 93 ALA A C 1
ATOM 703 O O . ALA A 1 93 ? -2.639 -3.445 -11.595 1.00 95.06 93 ALA A O 1
ATOM 704 N N . ALA A 1 94 ? -3.742 -1.902 -10.390 1.00 94.88 94 ALA A N 1
ATOM 705 C CA . ALA A 1 94 ? -3.413 -0.776 -11.265 1.00 94.88 94 ALA A CA 1
ATOM 706 C C . ALA A 1 94 ? -1.901 -0.490 -11.330 1.00 94.88 94 ALA A C 1
ATOM 708 O O . ALA A 1 94 ? -1.384 -0.109 -12.380 1.00 94.88 94 ALA A O 1
ATOM 709 N N . PHE A 1 95 ? -1.186 -0.675 -10.218 1.00 94.31 95 PHE A N 1
ATOM 710 C CA . PHE A 1 95 ? 0.267 -0.539 -10.167 1.00 94.31 95 PHE A CA 1
ATOM 711 C C . PHE A 1 95 ? 0.954 -1.614 -11.014 1.00 94.31 95 PHE A C 1
ATOM 713 O O . PHE A 1 95 ? 1.714 -1.294 -11.922 1.00 94.31 95 PHE A O 1
ATOM 720 N N . VAL A 1 96 ? 0.622 -2.883 -10.775 1.00 92.81 96 VAL A N 1
ATOM 721 C CA . VAL A 1 96 ? 1.144 -4.047 -11.507 1.00 92.81 96 VAL A CA 1
ATOM 722 C C . VAL A 1 96 ? 0.867 -3.933 -13.009 1.00 92.81 96 VAL A C 1
ATOM 724 O O . VAL A 1 96 ? 1.765 -4.149 -13.818 1.00 92.81 96 VAL A O 1
ATOM 727 N N . GLU A 1 97 ? -0.348 -3.536 -13.394 1.00 93.12 97 GLU A N 1
ATOM 728 C CA . GLU A 1 97 ? -0.731 -3.337 -14.7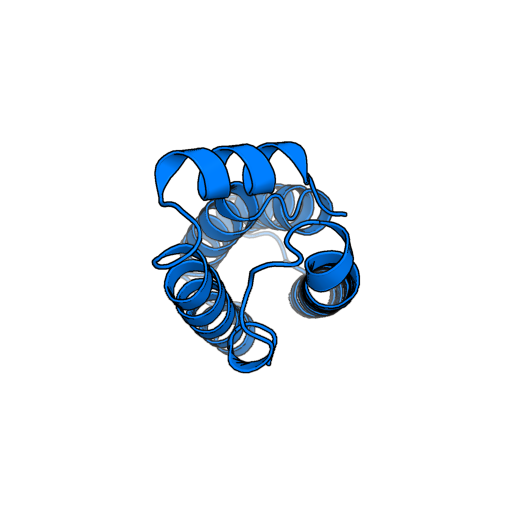97 1.00 93.12 97 GLU A CA 1
ATOM 729 C C . GLU A 1 97 ? 0.035 -2.177 -15.456 1.00 93.12 97 GLU A C 1
ATOM 731 O O . GLU A 1 97 ? 0.412 -2.259 -16.626 1.00 93.12 97 GLU A O 1
ATOM 736 N N . GLY A 1 98 ? 0.291 -1.097 -14.713 1.00 92.81 98 GLY A N 1
ATOM 737 C CA . GLY A 1 98 ? 0.984 0.083 -15.227 1.00 92.81 98 GLY A CA 1
ATOM 738 C C . GLY A 1 98 ? 2.508 -0.043 -15.287 1.00 92.81 98 GLY A C 1
ATOM 739 O O . GLY A 1 98 ? 3.131 0.628 -16.113 1.00 92.81 98 GLY A O 1
ATOM 740 N N . LEU A 1 99 ? 3.115 -0.900 -14.458 1.00 90.44 99 LEU A N 1
ATOM 741 C CA . LEU A 1 99 ? 4.571 -1.040 -14.339 1.00 90.44 99 LEU A CA 1
ATOM 742 C C . LEU A 1 99 ? 5.282 -1.278 -15.684 1.00 90.44 99 LEU A C 1
ATOM 744 O O . LEU A 1 99 ? 6.198 -0.512 -15.979 1.00 90.44 99 LEU A O 1
ATOM 748 N N . PRO A 1 100 ? 4.867 -2.230 -16.547 1.00 90.06 100 PRO A N 1
ATOM 749 C CA . PRO A 1 100 ? 5.561 -2.491 -17.812 1.00 90.06 100 PRO A CA 1
ATOM 750 C C . PRO A 1 100 ? 5.625 -1.278 -18.749 1.00 90.06 100 PRO A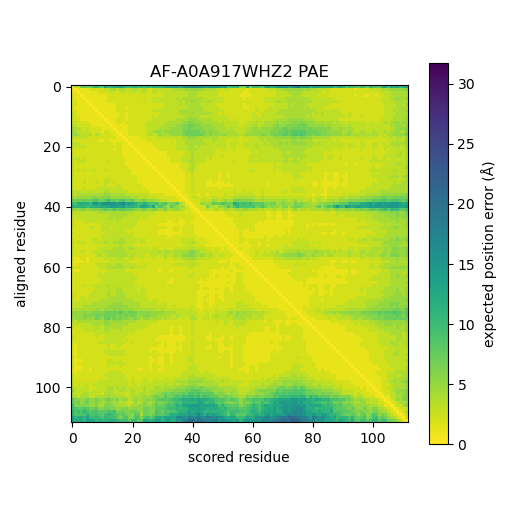 C 1
ATOM 752 O O . PRO A 1 100 ? 6.591 -1.110 -19.488 1.00 90.06 100 PRO A O 1
ATOM 755 N N . ALA A 1 101 ? 4.600 -0.420 -18.722 1.00 90.50 101 ALA A N 1
ATOM 756 C CA . ALA A 1 101 ? 4.548 0.780 -19.555 1.00 90.50 101 ALA A CA 1
ATOM 757 C C . ALA A 1 101 ? 5.405 1.929 -19.001 1.00 90.50 101 ALA A C 1
ATOM 759 O O . ALA A 1 101 ? 5.775 2.834 -19.748 1.00 90.50 101 ALA A O 1
ATOM 760 N N . ARG A 1 102 ? 5.681 1.930 -17.692 1.00 90.06 102 ARG A N 1
ATOM 761 C CA . ARG A 1 102 ? 6.407 3.008 -17.002 1.00 90.06 102 ARG A CA 1
ATOM 762 C C . ARG A 1 102 ? 7.869 2.672 -16.749 1.00 90.06 102 ARG A C 1
ATOM 764 O O . ARG A 1 102 ? 8.699 3.572 -16.769 1.00 90.06 102 ARG A O 1
ATOM 771 N N . LEU A 1 103 ? 8.167 1.396 -16.536 1.00 86.81 103 LEU A N 1
ATOM 772 C CA . LEU A 1 103 ? 9.479 0.860 -16.198 1.00 86.81 103 LEU A CA 1
ATOM 773 C C . LEU A 1 103 ? 9.753 -0.376 -17.076 1.00 86.81 103 LEU A C 1
ATOM 775 O O . LEU A 1 103 ? 9.675 -1.506 -16.595 1.00 86.81 103 LEU A O 1
ATOM 779 N N . PRO A 1 104 ? 10.044 -0.188 -18.377 1.00 83.62 104 PRO A N 1
ATOM 780 C CA . PRO A 1 104 ? 10.174 -1.293 -19.333 1.00 83.62 104 PRO A CA 1
ATOM 781 C C . PRO A 1 104 ? 11.380 -2.204 -19.063 1.00 83.62 104 PRO A C 1
ATOM 783 O O . PRO A 1 104 ? 11.379 -3.357 -19.487 1.00 83.62 104 PRO A O 1
ATOM 786 N N . ASP A 1 105 ? 12.388 -1.705 -18.345 1.00 82.75 105 ASP A N 1
ATOM 787 C CA . ASP A 1 105 ? 13.604 -2.451 -18.007 1.00 82.75 105 ASP A CA 1
ATOM 788 C C . ASP A 1 105 ? 13.453 -3.307 -16.735 1.00 82.75 105 ASP A C 1
ATOM 790 O O . ASP A 1 105 ? 14.372 -4.047 -16.376 1.00 82.75 105 ASP A O 1
ATOM 794 N N . LEU A 1 106 ? 12.306 -3.234 -16.042 1.00 81.12 106 LEU A N 1
ATOM 795 C CA . LEU A 1 106 ? 12.049 -4.077 -14.877 1.00 81.12 106 LEU A CA 1
ATOM 796 C C . LEU A 1 106 ? 11.799 -5.535 -15.297 1.00 81.12 106 LEU A C 1
ATOM 798 O O . LEU A 1 106 ? 10.981 -5.806 -16.181 1.00 81.12 106 LEU A O 1
ATOM 802 N N . PRO A 1 107 ? 12.430 -6.516 -14.629 1.00 77.56 107 PRO A N 1
ATOM 803 C CA . PRO A 1 107 ? 12.168 -7.919 -14.891 1.00 77.56 107 PRO A CA 1
ATOM 804 C C . PRO A 1 107 ? 10.723 -8.272 -14.517 1.00 77.56 107 PRO A C 1
ATOM 806 O O . PRO A 1 107 ? 10.256 -7.970 -13.423 1.00 77.56 107 PRO A O 1
ATOM 809 N N . ALA A 1 108 ? 10.034 -9.021 -15.383 1.00 72.19 108 ALA A N 1
ATOM 810 C CA . ALA A 1 108 ? 8.640 -9.436 -15.169 1.00 72.19 108 ALA A CA 1
ATOM 811 C C . ALA A 1 108 ? 8.404 -10.238 -13.870 1.00 72.19 108 ALA A C 1
ATOM 813 O O . ALA A 1 108 ? 7.276 -10.351 -13.398 1.00 72.19 108 ALA A O 1
ATOM 814 N N . ALA A 1 109 ? 9.458 -10.813 -13.281 1.00 71.75 109 ALA A N 1
ATOM 815 C CA . ALA A 1 109 ? 9.382 -11.495 -11.993 1.00 71.75 109 ALA A CA 1
ATOM 816 C C . ALA A 1 109 ? 9.098 -10.545 -10.814 1.00 71.75 109 ALA A C 1
ATOM 818 O O . ALA A 1 109 ? 8.569 -11.013 -9.812 1.00 71.75 109 ALA A O 1
ATOM 819 N N . ALA A 1 110 ? 9.395 -9.248 -10.952 1.00 67.12 110 ALA A N 1
ATOM 820 C CA . ALA A 1 110 ? 9.183 -8.231 -9.920 1.00 67.12 110 ALA A CA 1
ATOM 821 C C . ALA A 1 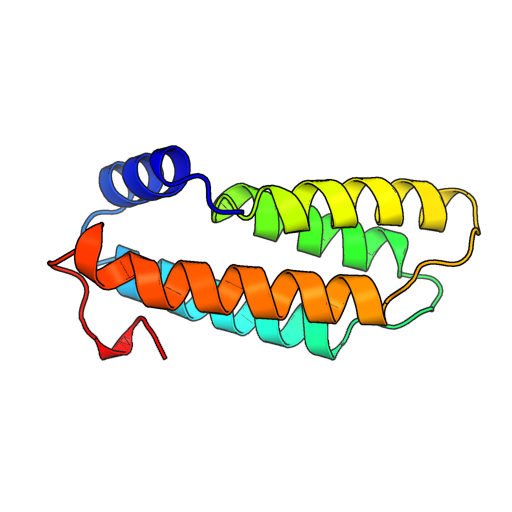110 ? 7.724 -7.755 -9.797 1.00 67.12 110 ALA A C 1
ATOM 823 O O . ALA A 1 110 ? 7.400 -6.940 -8.942 1.00 67.12 110 ALA A O 1
ATOM 824 N N . VAL A 1 111 ? 6.849 -8.223 -10.692 1.00 63.62 111 VAL A N 1
ATOM 825 C CA . VAL A 1 111 ? 5.480 -7.714 -10.880 1.00 63.62 111 VAL A CA 1
ATOM 826 C C . VAL A 1 111 ? 4.437 -8.785 -10.510 1.00 63.62 111 VAL A C 1
ATOM 828 O O . VAL A 1 111 ? 3.319 -8.774 -11.019 1.00 63.62 111 VAL A O 1
ATOM 831 N N . ARG A 1 112 ? 4.816 -9.771 -9.686 1.00 60.97 112 ARG A N 1
ATOM 832 C CA . ARG A 1 112 ? 3.977 -10.935 -9.349 1.00 60.97 112 ARG A CA 1
ATOM 833 C C . ARG A 1 112 ? 2.998 -10.676 -8.203 1.00 60.97 112 ARG A C 1
ATOM 835 O O . ARG A 1 112 ? 3.284 -9.872 -7.297 1.00 60.97 112 ARG A O 1
#

Sequence (112 aa):
MIDWDIVAELMAAVGPAEMAEVVTLFLDDTDAAVRALAPDRDLEAQLHYLKGSATTMGFRDFLDLCSTAEIAASHGRVVDIDALRACYARSRAAFVEGLPARLPDLPAAAVR

InterPro domains:
  IPR008207 Signal transduction histidine kinase, phosphotransfer (Hpt) domain [PF01627] (22-93)
  IPR036641 HPT domain superfamily [G3DSA:1.20.120.160] (1-97)
  IPR036641 HPT domain superfamily [SSF47226] (1-99)

Radius of gyration: 14.42 Å; Cα contacts (8 Å, |Δi|>4): 112; chains: 1; bounding box: 34×22×39 Å

Solvent-accessible surface area (backbone atoms only — not comparable to full-atom values): 6064 Å² total; per-residue (Å²): 85,72,40,62,64,51,45,51,52,50,38,71,72,62,31,68,83,49,39,32,55,54,50,35,55,50,50,54,52,49,52,50,50,58,70,65,62,55,99,56,97,55,35,34,60,54,25,50,51,53,25,54,51,22,58,67,65,15,23,50,54,42,23,54,49,24,52,54,38,24,59,30,37,73,69,74,41,92,62,68,60,66,60,50,48,53,42,42,54,52,37,53,51,55,48,50,69,44,39,60,83,75,43,70,80,50,59,76,80,37,61,116

Secondary structure (DSSP, 8-state):
---HHHHHHHHHHH-HHHHHHHHHHHHHHHHHHHHH--SSTTHHHHHHHHHHHHHHTT-HHHHHHHHHHHHHHHTT----HHHHHHHHHHHHHHHHHHHHHH-TTS-GGGG-

Organism: NCBI:txid375761

Foldseek 3Di:
DFDVVLVVVVCVVQHQVCSLVVLQVLLVVLVVLLVVQDLDLCNLVSLVVNLVSCVNGRLPVLNVLSVVQSVCVVVVHDHDSVVSSVSVVVSLVVSLVCCCVSPVSHDNVSSD

Nearest PDB structures (foldseek):
  1wn0-assembly4_D  TM=7.205E-01  e=4.418E-02  Zea mays
  3us6-assembly1_A  TM=6.593E-01  e=2.612E-02  Medicago truncatula
  1yvi-assembly2_B  TM=6.130E-01  e=7.091E-02  Oryza sativa
  4euk-assembly1_B  TM=5.677E-01  e=4.418E-02  Arabidopsis thaliana
  3iqt-assembly1_A  TM=5.660E-01  e=2.254E-01  Escherichia coli CFT073

Mean predicted aligned error: 3.32 Å

pLDDT: mean 92.21, std 6.82, range [60.97, 97.88]